Protein AF-A0A9P6QSG3-F1 (afdb_monomer_lite)

Radius of gyration: 15.21 Å; chains: 1; bounding box: 40×32×37 Å

Secondary structure (DSSP, 8-state):
-----S--SS-EETTEEEEETTT---HHHHHHHHHH-HHHHHHHTTS-TTS-HHHHHHHTT-TTHHHHHHHHHSTTHHHHHHT--S-HHHHHHHIIIII---GGGHHHHHHHHHHHHHHH-

Structure (mmCIF, N/CA/C/O backbone):
data_AF-A0A9P6QSG3-F1
#
_entry.id   AF-A0A9P6QSG3-F1
#
loop_
_atom_site.group_PDB
_atom_site.id
_atom_site.type_symbol
_atom_site.label_atom_id
_atom_site.label_alt_id
_atom_site.label_comp_id
_atom_site.label_asym_id
_atom_site.label_entity_id
_atom_site.label_seq_id
_atom_site.pdbx_PDB_ins_code
_atom_site.Cartn_x
_atom_site.Cartn_y
_atom_site.Cartn_z
_atom_site.occupancy
_atom_site.B_iso_or_equiv
_atom_site.auth_seq_id
_atom_site.auth_comp_id
_atom_site.auth_asym_id
_atom_site.auth_atom_id
_atom_site.pdbx_PDB_model_num
ATOM 1 N N . MET A 1 1 ? -25.815 0.099 -7.180 1.00 22.75 1 MET A N 1
ATOM 2 C CA . MET A 1 1 ? -24.921 0.696 -6.170 1.00 22.75 1 MET A CA 1
ATOM 3 C C . MET A 1 1 ? -23.551 0.819 -6.809 1.00 22.75 1 MET A C 1
ATOM 5 O O . MET A 1 1 ? -22.901 -0.192 -7.022 1.00 22.75 1 MET A O 1
ATOM 9 N N . LEU A 1 2 ? -23.214 2.027 -7.260 1.00 23.50 2 LEU A N 1
ATOM 10 C CA . LEU A 1 2 ? -21.941 2.377 -7.891 1.00 23.50 2 LEU A CA 1
ATOM 11 C C . LEU A 1 2 ? -21.101 3.047 -6.805 1.00 23.50 2 LEU A C 1
ATOM 13 O O . LEU A 1 2 ? -21.358 4.201 -6.475 1.00 23.50 2 LEU A O 1
ATOM 17 N N . PHE A 1 3 ? -20.161 2.316 -6.212 1.00 27.02 3 PHE A N 1
ATOM 18 C CA . PHE A 1 3 ? -19.167 2.924 -5.333 1.00 27.02 3 PHE A CA 1
ATOM 19 C C . PHE A 1 3 ? -18.088 3.563 -6.217 1.00 27.02 3 PHE A C 1
ATOM 21 O O . PHE A 1 3 ? -17.235 2.888 -6.780 1.00 27.02 3 PHE A O 1
ATOM 28 N N . GLU A 1 4 ? -18.265 4.868 -6.427 1.00 28.56 4 GLU A N 1
ATOM 29 C CA . GLU A 1 4 ? -17.257 5.886 -6.746 1.00 28.56 4 GLU A CA 1
ATOM 30 C C . GLU A 1 4 ? -16.133 5.505 -7.725 1.00 28.56 4 GLU A C 1
ATOM 32 O O . GLU A 1 4 ? -14.943 5.614 -7.443 1.00 28.56 4 GLU A O 1
ATOM 37 N N . SER A 1 5 ? -16.515 5.186 -8.962 1.00 29.84 5 SER A N 1
ATOM 38 C CA . SER A 1 5 ? -15.679 5.452 -10.135 1.00 29.84 5 SER A CA 1
ATOM 39 C C . SER A 1 5 ? -16.113 6.785 -10.758 1.00 29.84 5 SER A C 1
ATOM 41 O O . SER A 1 5 ? -16.883 6.812 -11.718 1.00 29.84 5 SER A O 1
ATOM 43 N N . GLY A 1 6 ? -15.701 7.920 -10.195 1.00 23.86 6 GLY A N 1
ATOM 44 C CA . GLY A 1 6 ? -16.101 9.208 -10.763 1.00 23.86 6 GLY A CA 1
ATOM 45 C C . GLY A 1 6 ? -15.414 10.408 -10.132 1.00 23.86 6 GLY A C 1
ATOM 46 O O . GLY A 1 6 ? -15.776 10.820 -9.042 1.00 23.86 6 GLY A O 1
ATOM 47 N N . ASN A 1 7 ? -1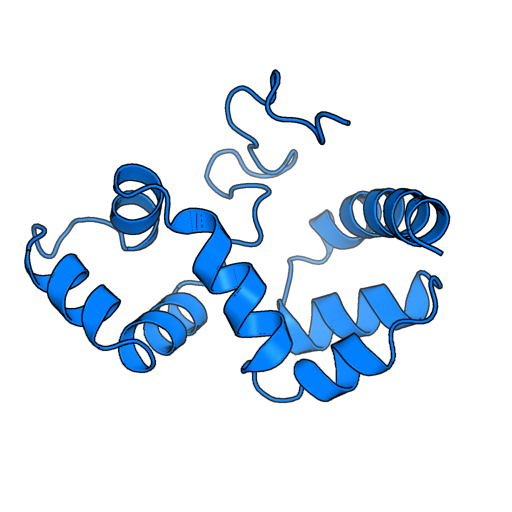4.494 11.019 -10.882 1.00 26.45 7 ASN A N 1
ATOM 48 C CA . ASN A 1 7 ? -13.973 12.380 -10.679 1.00 26.45 7 ASN A CA 1
ATOM 49 C C . ASN A 1 7 ? -12.930 12.649 -9.578 1.00 26.45 7 ASN A C 1
ATOM 51 O O . ASN A 1 7 ? -12.846 13.775 -9.097 1.00 26.45 7 ASN A O 1
ATOM 55 N N . LEU A 1 8 ? -12.012 11.722 -9.303 1.00 30.91 8 LEU A N 1
ATOM 56 C CA . LEU A 1 8 ? -10.707 12.098 -8.737 1.00 30.91 8 LEU A CA 1
ATOM 57 C C . LEU A 1 8 ? -9.679 12.168 -9.871 1.00 30.91 8 LEU A C 1
ATOM 59 O O . LEU A 1 8 ? -8.972 11.204 -10.160 1.00 30.91 8 LEU A O 1
ATOM 63 N N . ARG A 1 9 ? -9.639 13.308 -10.577 1.00 27.33 9 ARG A N 1
ATOM 64 C CA . ARG A 1 9 ? -8.535 13.631 -11.492 1.00 27.33 9 ARG A CA 1
ATOM 65 C C . ARG A 1 9 ? -7.268 13.697 -10.653 1.00 27.33 9 ARG A C 1
ATOM 67 O O . ARG A 1 9 ? -7.081 14.694 -9.975 1.00 27.33 9 ARG A O 1
ATOM 74 N N . TYR A 1 10 ? -6.452 12.645 -10.721 1.00 34.84 10 TYR A N 1
ATOM 75 C CA . TYR A 1 10 ? -5.172 12.539 -10.029 1.00 34.84 10 TYR A CA 1
ATOM 76 C C . TYR A 1 10 ? -5.312 12.815 -8.526 1.00 34.84 10 TYR A C 1
ATOM 78 O O . TYR A 1 10 ? -5.237 13.952 -8.072 1.00 34.84 10 TYR A O 1
ATOM 86 N N . ASN A 1 11 ? -5.522 11.759 -7.740 1.00 38.62 11 ASN A N 1
ATOM 87 C CA . ASN A 1 11 ? -5.482 11.834 -6.282 1.00 38.62 11 ASN A CA 1
ATOM 88 C C . ASN A 1 11 ? -4.024 12.120 -5.867 1.00 38.62 11 ASN A C 1
ATOM 90 O O . ASN A 1 11 ? -3.284 11.215 -5.498 1.00 38.62 11 ASN A O 1
ATOM 94 N N . HIS A 1 12 ? -3.578 13.361 -6.062 1.00 35.22 12 HIS A N 1
ATOM 95 C CA . HIS A 1 12 ? -2.395 13.914 -5.435 1.00 35.22 12 HIS A CA 1
ATOM 96 C C . HIS A 1 12 ? -2.709 13.929 -3.945 1.00 35.22 12 HIS A C 1
ATOM 98 O O . HIS A 1 12 ? -3.759 14.427 -3.534 1.00 35.22 12 HIS A O 1
ATOM 104 N N . ASN A 1 13 ? -1.804 13.394 -3.136 1.00 39.69 13 ASN A N 1
ATOM 105 C CA . ASN A 1 13 ? -1.754 13.708 -1.725 1.00 39.69 13 ASN A CA 1
ATOM 106 C C . ASN A 1 13 ? -1.840 15.236 -1.634 1.00 39.69 13 ASN A C 1
ATOM 108 O O . ASN A 1 13 ? -1.036 15.927 -2.264 1.00 39.69 13 ASN A O 1
ATOM 112 N N . LEU A 1 14 ? -2.844 15.761 -0.924 1.00 36.75 14 LEU A N 1
ATOM 113 C CA . LEU A 1 14 ? -3.139 17.201 -0.826 1.00 36.75 14 LEU A CA 1
ATOM 114 C C . LEU A 1 14 ? -1.907 18.036 -0.411 1.00 36.75 14 LEU A C 1
ATOM 116 O O . LEU A 1 14 ? -1.885 19.247 -0.609 1.00 36.75 14 LEU A O 1
ATOM 120 N N . VAL A 1 15 ? -0.870 17.374 0.113 1.00 39.97 15 VAL A N 1
ATOM 121 C CA . VAL A 1 15 ? 0.393 17.940 0.593 1.00 39.97 15 VAL A CA 1
ATOM 122 C C . VAL A 1 15 ? 1.575 17.746 -0.384 1.00 39.97 15 VAL A C 1
ATOM 124 O O . VAL A 1 15 ? 2.471 18.589 -0.433 1.00 39.97 15 VAL A O 1
ATOM 127 N N . HIS A 1 16 ? 1.596 16.687 -1.207 1.00 40.16 16 HIS A N 1
ATOM 128 C CA . HIS A 1 16 ? 2.736 16.347 -2.073 1.00 40.16 16 HIS A CA 1
ATOM 129 C C . HIS A 1 16 ? 2.290 15.848 -3.453 1.00 40.16 16 HIS A C 1
ATOM 131 O O . HIS A 1 16 ? 1.836 14.717 -3.598 1.00 40.16 16 HIS A O 1
ATOM 137 N N . ALA A 1 17 ? 2.522 16.658 -4.493 1.00 38.53 17 ALA A N 1
ATOM 138 C CA . ALA A 1 17 ? 2.131 16.372 -5.881 1.00 38.53 17 ALA A CA 1
ATOM 139 C C . ALA A 1 17 ? 2.736 15.081 -6.480 1.00 38.53 17 ALA A C 1
ATOM 141 O O . ALA A 1 17 ? 2.261 14.608 -7.506 1.00 38.53 17 ALA A O 1
ATOM 142 N N . ASN A 1 18 ? 3.751 14.499 -5.831 1.00 38.53 18 ASN A N 1
ATOM 143 C CA . ASN A 1 18 ? 4.444 13.284 -6.276 1.00 38.53 18 ASN A CA 1
ATOM 144 C C . ASN A 1 18 ? 4.065 12.049 -5.441 1.00 38.53 18 ASN A C 1
ATOM 146 O O . ASN A 1 18 ? 4.637 10.978 -5.624 1.00 38.53 18 ASN A O 1
ATOM 150 N N . GLN A 1 19 ? 3.159 12.193 -4.475 1.00 36.03 19 GLN A N 1
ATOM 151 C CA . GLN A 1 19 ? 2.667 11.093 -3.658 1.00 36.03 19 GLN A CA 1
ATOM 152 C C . GLN A 1 19 ? 1.167 10.986 -3.896 1.00 36.03 19 GLN A C 1
ATOM 154 O O . GLN A 1 19 ? 0.452 11.970 -3.774 1.00 36.03 19 GLN A O 1
ATOM 159 N N . GLY A 1 20 ? 0.690 9.817 -4.305 1.00 36.78 20 GLY A N 1
ATOM 160 C CA . GLY A 1 20 ? -0.728 9.572 -4.534 1.00 36.78 20 GLY A CA 1
ATOM 161 C C . GLY A 1 20 ? -1.474 9.218 -3.246 1.00 36.78 20 GLY A C 1
ATOM 162 O O . GLY A 1 20 ? -0.908 8.609 -2.344 1.00 36.78 20 GLY A O 1
ATOM 163 N N . THR A 1 21 ? -2.759 9.563 -3.183 1.00 41.94 21 THR A N 1
ATOM 164 C CA . THR A 1 21 ? -3.754 9.206 -2.144 1.00 41.94 21 THR A CA 1
ATOM 165 C C . THR A 1 21 ? -4.490 7.887 -2.444 1.00 41.94 21 THR A C 1
ATOM 167 O O . THR A 1 21 ? -5.632 7.663 -2.054 1.00 41.94 21 THR A O 1
ATOM 170 N N . ARG A 1 22 ? -3.814 6.962 -3.120 1.00 44.59 22 ARG A N 1
ATOM 171 C CA . ARG A 1 22 ? -3.903 5.522 -2.827 1.00 44.59 22 ARG A CA 1
ATOM 172 C C . ARG A 1 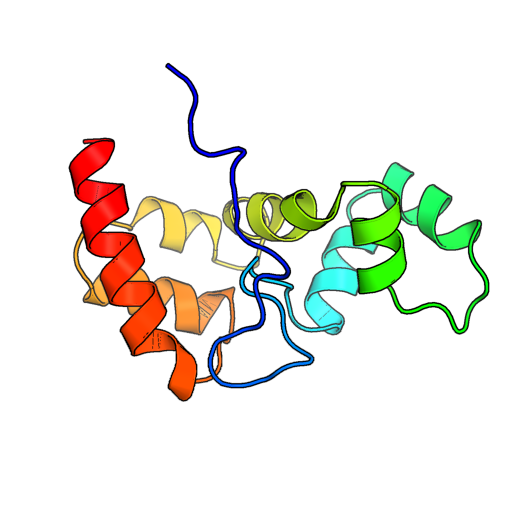22 ? -2.679 5.264 -1.965 1.00 44.59 22 ARG A C 1
ATOM 174 O O . ARG A 1 22 ? -1.658 5.839 -2.304 1.00 44.59 22 ARG A O 1
ATOM 181 N N . SER A 1 23 ? -2.730 4.514 -0.867 1.00 45.59 23 SER A N 1
ATOM 182 C CA . SER A 1 23 ? -1.543 4.273 -0.027 1.00 45.59 23 SER A CA 1
ATOM 183 C C . SER A 1 23 ? -0.448 3.560 -0.831 1.00 45.59 23 SER A C 1
ATOM 185 O O . SER A 1 23 ? -0.312 2.341 -0.786 1.00 45.59 23 SER A O 1
ATOM 187 N N . MET A 1 24 ? 0.305 4.327 -1.621 1.00 52.62 24 MET A N 1
ATOM 188 C CA . MET A 1 24 ? 1.471 3.889 -2.353 1.00 52.62 24 MET A CA 1
ATOM 189 C C . MET A 1 24 ? 2.508 3.764 -1.275 1.00 52.62 24 MET A C 1
ATOM 191 O O . MET A 1 24 ? 3.063 4.746 -0.778 1.00 52.62 24 MET A O 1
ATOM 195 N N . LEU A 1 25 ? 2.625 2.525 -0.831 1.00 63.47 25 LEU A N 1
ATOM 196 C CA . LEU A 1 25 ? 3.590 2.124 0.152 1.00 63.47 25 LEU A CA 1
ATOM 197 C C . LEU A 1 25 ? 4.954 2.719 -0.232 1.00 63.47 25 LEU A C 1
ATOM 199 O O . LEU A 1 25 ? 5.251 2.860 -1.424 1.00 63.47 25 LEU A O 1
ATOM 203 N N . PRO A 1 26 ? 5.799 3.071 0.745 1.00 65.69 26 PRO A N 1
ATOM 204 C CA . PRO A 1 26 ? 7.147 3.519 0.430 1.00 65.69 26 PRO A CA 1
ATOM 205 C C . PRO A 1 26 ? 7.860 2.460 -0.429 1.00 65.69 26 PRO A C 1
ATOM 207 O O . PRO A 1 26 ? 7.560 1.269 -0.324 1.00 65.69 26 PRO A O 1
ATOM 210 N N . GLN A 1 27 ? 8.818 2.879 -1.261 1.00 71.31 27 GLN A N 1
ATOM 211 C CA . GLN A 1 27 ? 9.551 2.007 -2.195 1.00 71.31 27 GLN A CA 1
ATOM 212 C C . GLN A 1 27 ? 9.951 0.631 -1.599 1.00 71.31 27 GLN A C 1
ATOM 214 O O . GLN A 1 27 ? 9.646 -0.380 -2.231 1.00 71.31 27 GLN A O 1
ATOM 219 N N . PRO A 1 28 ? 10.501 0.527 -0.367 1.00 73.88 28 PRO A N 1
ATOM 220 C CA . PRO A 1 28 ? 10.845 -0.772 0.228 1.00 73.88 28 PRO A CA 1
ATOM 221 C C . PRO A 1 28 ? 9.649 -1.715 0.437 1.00 73.88 28 PRO A C 1
ATOM 223 O O . PRO A 1 28 ? 9.778 -2.938 0.403 1.00 73.88 28 PRO A O 1
ATOM 226 N N . SER A 1 29 ? 8.467 -1.163 0.684 1.00 74.81 29 SER A N 1
ATOM 227 C CA . SER A 1 29 ? 7.235 -1.928 0.858 1.00 74.81 29 SER A CA 1
ATOM 228 C C . SER A 1 29 ? 6.636 -2.353 -0.488 1.00 74.81 29 SER A C 1
ATOM 230 O O . SER A 1 29 ? 6.098 -3.456 -0.583 1.00 74.81 29 SER A O 1
ATOM 232 N N . LEU A 1 30 ? 6.797 -1.546 -1.545 1.00 77.56 30 LEU A N 1
ATOM 233 C CA . LEU A 1 30 ? 6.472 -1.958 -2.919 1.00 77.56 30 LEU A CA 1
ATOM 234 C C . LEU A 1 30 ? 7.372 -3.105 -3.390 1.00 77.56 30 LEU A C 1
ATOM 236 O O . LEU A 1 30 ? 6.883 -4.074 -3.964 1.00 77.56 30 LEU A O 1
ATOM 240 N N . GLU A 1 31 ? 8.668 -3.042 -3.093 1.00 82.00 31 GLU A N 1
ATOM 241 C CA . GLU A 1 31 ? 9.623 -4.111 -3.411 1.00 82.00 31 GLU A CA 1
ATOM 242 C C . GLU A 1 31 ? 9.269 -5.423 -2.701 1.00 82.00 31 GLU A C 1
ATOM 244 O O . GLU A 1 31 ? 9.319 -6.493 -3.314 1.00 82.00 31 GLU A O 1
ATOM 249 N N . LYS A 1 32 ? 8.841 -5.355 -1.432 1.00 84.19 32 LYS A N 1
ATOM 250 C CA . LYS A 1 32 ? 8.314 -6.518 -0.699 1.00 84.19 32 LYS A CA 1
ATOM 251 C C . LYS A 1 32 ? 7.056 -7.087 -1.347 1.00 84.19 32 LYS A C 1
ATOM 253 O O . LYS A 1 32 ? 6.976 -8.300 -1.515 1.00 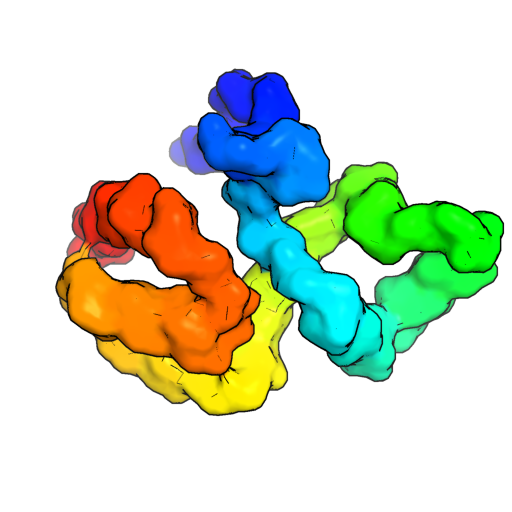84.19 32 LYS A O 1
ATOM 258 N N . PHE A 1 33 ? 6.105 -6.232 -1.725 1.00 86.12 33 PHE A N 1
ATOM 259 C CA . PHE A 1 33 ? 4.902 -6.656 -2.442 1.00 86.12 33 PHE A CA 1
ATOM 260 C C . PHE A 1 33 ? 5.264 -7.376 -3.749 1.00 86.12 33 PHE A C 1
ATOM 262 O O . PHE A 1 33 ? 4.824 -8.501 -3.962 1.00 86.12 33 PHE A O 1
ATOM 269 N N . ILE A 1 34 ? 6.117 -6.790 -4.591 1.00 88.94 34 ILE A N 1
ATOM 270 C CA . ILE A 1 34 ? 6.527 -7.395 -5.868 1.00 88.94 34 ILE A CA 1
ATOM 271 C C . ILE A 1 34 ? 7.249 -8.725 -5.642 1.00 88.94 34 ILE A C 1
ATOM 273 O O . ILE A 1 34 ? 6.951 -9.708 -6.310 1.00 88.94 34 ILE A O 1
ATOM 277 N N . SER A 1 35 ? 8.152 -8.786 -4.662 1.00 91.50 35 SER A N 1
ATOM 278 C CA . SER A 1 35 ? 8.882 -10.017 -4.332 1.00 91.50 35 SER A CA 1
ATOM 279 C C . SER A 1 35 ? 7.964 -11.137 -3.830 1.00 91.50 35 SER A C 1
ATOM 281 O O . SER A 1 35 ? 8.285 -12.311 -3.987 1.00 91.50 35 SER A O 1
ATOM 283 N N . ALA A 1 36 ? 6.828 -10.787 -3.222 1.00 90.12 36 ALA A N 1
ATOM 284 C CA . ALA A 1 36 ? 5.838 -11.739 -2.731 1.00 90.12 36 ALA A CA 1
ATOM 285 C C . ALA A 1 36 ? 4.824 -12.192 -3.799 1.00 90.12 36 ALA A C 1
ATOM 287 O O . ALA A 1 36 ? 4.081 -13.139 -3.546 1.00 90.12 36 ALA A O 1
ATOM 288 N N . ASN A 1 37 ? 4.780 -11.547 -4.972 1.00 91.25 37 ASN A N 1
ATOM 289 C CA . ASN A 1 37 ? 3.797 -11.813 -6.027 1.00 91.25 37 ASN A CA 1
ATOM 290 C C . ASN A 1 37 ? 4.520 -12.097 -7.366 1.00 91.25 37 ASN A C 1
ATOM 292 O O . ASN A 1 37 ? 4.882 -11.162 -8.086 1.00 91.25 37 ASN A O 1
ATOM 296 N N . PRO A 1 38 ? 4.775 -13.381 -7.707 1.00 95.56 38 PRO A N 1
ATOM 297 C CA . PRO A 1 38 ? 5.613 -13.761 -8.855 1.00 95.56 38 PRO A CA 1
ATOM 298 C C . PRO A 1 38 ? 5.117 -13.272 -10.225 1.00 95.56 38 PRO A C 1
ATOM 300 O O . PRO A 1 38 ? 5.911 -13.009 -11.132 1.00 95.56 38 PRO A O 1
ATOM 303 N N . ASP A 1 39 ? 3.804 -13.147 -10.392 1.00 94.69 39 ASP A N 1
ATOM 304 C CA . ASP A 1 39 ? 3.156 -12.581 -11.576 1.00 94.69 39 ASP A CA 1
ATOM 305 C C . ASP A 1 39 ? 3.494 -11.093 -11.744 1.00 94.69 39 ASP A C 1
ATOM 307 O O . ASP A 1 39 ? 3.877 -10.660 -12.833 1.00 94.69 39 ASP A O 1
ATOM 311 N N . ILE A 1 40 ? 3.461 -10.332 -10.649 1.00 91.94 40 ILE A N 1
ATOM 312 C CA . ILE A 1 40 ? 3.864 -8.924 -10.635 1.00 91.94 40 ILE A CA 1
ATOM 313 C C . ILE A 1 40 ? 5.368 -8.789 -10.874 1.00 91.94 40 ILE A C 1
ATOM 315 O O . ILE A 1 40 ? 5.790 -7.916 -11.626 1.00 91.94 40 ILE A O 1
ATOM 319 N N . GLN A 1 41 ? 6.190 -9.665 -10.294 1.00 94.81 41 GLN A N 1
ATOM 320 C CA . GLN A 1 41 ? 7.630 -9.681 -10.562 1.00 94.81 41 GLN A CA 1
ATOM 321 C C . GLN A 1 41 ? 7.930 -9.908 -12.051 1.00 94.81 41 GLN A C 1
ATOM 323 O O . GLN A 1 41 ? 8.776 -9.223 -12.628 1.00 94.81 41 GLN A O 1
ATOM 328 N N . THR A 1 42 ? 7.207 -10.839 -12.678 1.00 96.94 42 THR A N 1
ATOM 329 C CA . THR A 1 42 ? 7.323 -11.127 -14.114 1.00 96.94 42 THR A CA 1
ATOM 330 C C . THR A 1 42 ? 6.914 -9.916 -14.950 1.00 96.94 42 THR A C 1
ATOM 332 O O . THR A 1 42 ? 7.624 -9.564 -15.888 1.00 96.94 42 THR A O 1
ATOM 335 N N . LEU A 1 43 ? 5.818 -9.245 -14.585 1.00 94.50 43 LEU A N 1
ATOM 336 C CA . LEU A 1 43 ? 5.379 -8.003 -15.221 1.00 94.50 43 LEU A CA 1
ATOM 337 C C . LEU A 1 43 ? 6.429 -6.891 -15.093 1.00 94.50 43 LEU A C 1
ATOM 339 O O . LEU A 1 43 ? 6.772 -6.255 -16.081 1.00 94.50 43 LEU A O 1
ATOM 343 N N . VAL A 1 44 ? 6.972 -6.654 -13.897 1.00 91.75 44 VAL A N 1
ATOM 344 C CA . VAL A 1 44 ? 7.984 -5.607 -13.671 1.00 91.75 44 VAL A CA 1
ATOM 345 C C . VAL A 1 44 ? 9.217 -5.835 -14.547 1.00 91.75 44 VAL A C 1
ATOM 347 O O . VAL A 1 44 ? 9.755 -4.883 -15.107 1.00 91.75 44 VAL A O 1
ATOM 350 N N . ALA A 1 45 ? 9.620 -7.092 -14.743 1.00 95.94 45 ALA A N 1
ATOM 351 C CA . ALA A 1 45 ? 10.751 -7.445 -15.595 1.00 95.94 45 ALA A CA 1
ATOM 352 C C . ALA A 1 45 ? 10.548 -7.123 -17.092 1.00 95.94 45 ALA A C 1
ATOM 354 O O . ALA A 1 45 ? 11.524 -7.143 -17.842 1.00 95.94 45 ALA A O 1
ATOM 355 N N . THR A 1 46 ? 9.324 -6.818 -17.551 1.00 96.94 46 THR A N 1
ATOM 356 C CA . THR A 1 46 ? 9.070 -6.415 -18.948 1.00 96.94 46 THR A CA 1
ATOM 357 C C . THR A 1 46 ? 9.272 -4.921 -19.203 1.00 96.94 46 THR A C 1
ATOM 359 O O . THR A 1 46 ? 9.211 -4.495 -20.356 1.00 96.94 46 THR A O 1
ATOM 362 N N . TYR A 1 47 ? 9.476 -4.115 -18.159 1.00 94.06 47 TYR A N 1
ATOM 363 C CA . TYR A 1 47 ? 9.675 -2.669 -18.263 1.00 94.06 47 TYR A CA 1
ATOM 364 C C . TYR A 1 47 ? 11.168 -2.297 -18.223 1.00 94.06 47 TYR A C 1
ATOM 366 O O . TYR A 1 47 ? 11.972 -3.033 -17.645 1.00 94.06 47 TYR A O 1
ATOM 374 N N . PRO A 1 48 ? 11.568 -1.151 -18.811 1.00 96.19 48 PRO A N 1
ATOM 375 C CA . PRO A 1 48 ? 12.909 -0.598 -18.632 1.00 96.19 48 PRO A CA 1
ATOM 376 C C . PRO A 1 48 ? 13.269 -0.448 -17.148 1.00 96.19 48 PRO A C 1
ATOM 378 O O . PRO A 1 48 ? 12.429 -0.038 -16.348 1.00 96.19 48 PRO A O 1
ATOM 381 N N . THR A 1 49 ? 14.515 -0.749 -16.778 1.00 87.62 49 THR A N 1
ATOM 382 C CA . THR A 1 49 ? 14.974 -0.788 -15.374 1.00 87.62 49 THR A CA 1
ATOM 383 C C . THR A 1 49 ? 14.927 0.561 -14.652 1.00 87.62 49 THR A C 1
ATOM 385 O O . THR A 1 49 ? 15.004 0.602 -13.430 1.00 87.62 49 THR A O 1
ATOM 388 N N . ASP A 1 50 ? 14.850 1.659 -15.398 1.00 85.25 50 ASP A N 1
ATOM 389 C CA . ASP A 1 50 ? 14.696 3.029 -14.908 1.00 85.25 50 ASP A CA 1
ATOM 390 C C . ASP A 1 50 ? 13.227 3.443 -14.707 1.00 85.25 50 ASP A C 1
ATOM 392 O O . ASP A 1 50 ? 12.960 4.516 -14.165 1.00 85.25 50 ASP A O 1
ATOM 396 N N . THR A 1 51 ? 12.269 2.595 -15.094 1.00 81.25 51 THR A N 1
ATOM 397 C CA . THR A 1 51 ? 10.842 2.831 -14.846 1.00 81.25 51 THR A CA 1
ATOM 398 C C . THR A 1 51 ? 10.548 2.695 -13.355 1.00 81.25 51 THR A C 1
ATOM 400 O O . THR A 1 51 ? 10.892 1.688 -12.733 1.00 81.25 51 THR A O 1
ATOM 403 N N . LEU A 1 52 ? 9.865 3.680 -12.768 1.00 79.94 52 LEU A N 1
ATOM 404 C CA . LEU A 1 52 ? 9.454 3.593 -11.370 1.00 79.94 52 LEU A CA 1
ATOM 405 C C . LEU A 1 52 ? 8.414 2.478 -11.189 1.00 79.94 52 LEU A C 1
ATOM 407 O O . LEU A 1 52 ? 7.467 2.363 -11.966 1.00 79.94 52 LEU A O 1
ATOM 411 N N . LEU A 1 53 ? 8.537 1.694 -10.113 1.00 80.88 53 LEU A N 1
ATOM 412 C CA . LEU A 1 53 ? 7.603 0.597 -9.810 1.00 80.88 53 LEU A CA 1
ATOM 413 C C . LEU A 1 53 ? 6.151 1.083 -9.720 1.0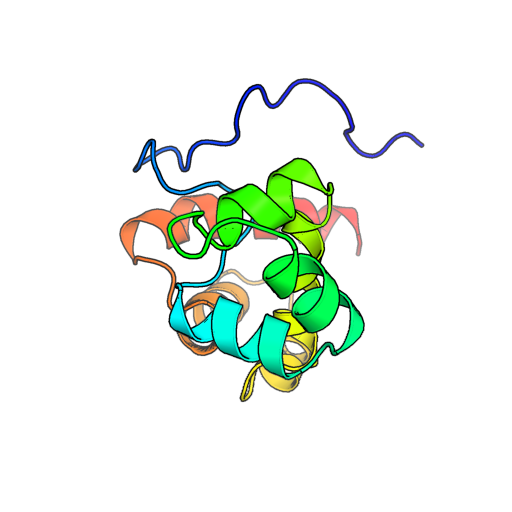0 80.88 53 LEU A C 1
ATOM 415 O O . LEU A 1 53 ? 5.233 0.403 -10.170 1.00 80.88 53 LEU A O 1
ATOM 419 N N . VAL A 1 54 ? 5.951 2.284 -9.177 1.00 74.44 54 VAL A N 1
ATOM 420 C CA . VAL A 1 54 ? 4.636 2.928 -9.104 1.00 74.44 54 VAL A CA 1
ATOM 421 C C . VAL A 1 54 ? 4.023 3.164 -10.488 1.00 74.44 54 VAL A C 1
ATOM 423 O O . VAL A 1 54 ? 2.839 2.891 -10.678 1.00 74.44 54 VAL A O 1
ATOM 426 N N . ASP A 1 55 ? 4.819 3.580 -11.473 1.00 76.31 55 ASP A N 1
ATOM 427 C CA . ASP A 1 55 ? 4.330 3.860 -12.825 1.00 76.31 55 ASP A CA 1
ATOM 428 C C . ASP A 1 55 ? 3.918 2.571 -13.539 1.00 76.31 55 ASP A C 1
ATOM 430 O O . ASP A 1 55 ? 2.903 2.541 -14.241 1.00 76.31 55 ASP A O 1
ATOM 434 N N . ILE A 1 56 ? 4.656 1.479 -13.307 1.00 83.69 56 ILE A N 1
ATOM 435 C CA . ILE A 1 56 ? 4.316 0.142 -13.811 1.00 83.69 56 ILE A CA 1
ATOM 436 C C . ILE A 1 56 ? 2.950 -0.289 -13.266 1.00 83.69 56 ILE A C 1
ATOM 438 O O . ILE A 1 56 ? 2.080 -0.718 -14.028 1.00 83.69 56 ILE A O 1
ATOM 442 N N . LEU A 1 57 ? 2.736 -0.147 -11.955 1.00 82.56 57 LEU A N 1
ATOM 443 C CA . LEU A 1 57 ? 1.487 -0.545 -11.303 1.00 82.56 57 LEU A CA 1
ATOM 444 C C . LEU A 1 57 ? 0.298 0.298 -11.777 1.00 82.56 57 LEU A C 1
ATOM 446 O O . LEU A 1 57 ? -0.758 -0.262 -12.062 1.00 82.56 57 LEU A O 1
ATOM 450 N N . ILE A 1 58 ? 0.468 1.615 -11.924 1.00 77.56 58 ILE A N 1
ATOM 451 C CA . ILE A 1 58 ? -0.582 2.508 -12.437 1.00 77.56 58 ILE A CA 1
ATOM 452 C C . ILE A 1 58 ? -0.933 2.158 -13.886 1.00 77.56 58 ILE A C 1
ATOM 454 O O . ILE A 1 58 ? -2.111 2.019 -14.218 1.00 77.56 58 ILE A O 1
ATOM 458 N N . THR A 1 59 ? 0.079 1.971 -14.739 1.00 82.00 59 THR A N 1
ATOM 459 C CA . THR A 1 59 ? -0.106 1.652 -16.165 1.00 82.00 59 THR A CA 1
ATOM 460 C C . THR A 1 59 ? -0.910 0.368 -16.362 1.00 82.00 59 THR A C 1
ATOM 462 O O . THR A 1 59 ? -1.705 0.274 -17.291 1.00 82.00 59 THR A O 1
ATOM 465 N N . ASN A 1 60 ? -0.736 -0.606 -15.467 1.00 83.19 60 ASN A N 1
ATOM 466 C CA . ASN A 1 60 ? -1.432 -1.891 -15.522 1.00 83.19 60 ASN A CA 1
ATOM 467 C C . ASN A 1 60 ? -2.712 -1.937 -14.671 1.00 83.19 60 ASN A C 1
ATOM 469 O O . ASN A 1 60 ? -3.316 -2.999 -14.549 1.00 83.19 60 ASN A O 1
ATOM 473 N N . HIS A 1 61 ? -3.143 -0.812 -14.090 1.00 80.06 61 HIS A N 1
ATOM 474 C CA . HIS A 1 61 ? -4.310 -0.731 -13.201 1.00 80.06 61 HIS A CA 1
ATOM 475 C C . HIS A 1 61 ? -4.217 -1.632 -11.953 1.00 80.06 61 HIS A C 1
ATOM 477 O O . HIS A 1 61 ? -5.224 -2.126 -11.444 1.00 80.06 61 HIS A O 1
ATOM 483 N N . LEU A 1 62 ? -3.001 -1.841 -11.449 1.00 80.19 62 LEU A N 1
ATOM 484 C CA . LEU A 1 62 ? -2.686 -2.674 -10.283 1.00 80.19 62 LEU A CA 1
ATOM 485 C C . LEU A 1 62 ? -2.330 -1.844 -9.047 1.00 80.19 62 LEU A C 1
ATOM 487 O O . LEU A 1 62 ? -1.987 -2.391 -8.006 1.00 80.19 62 LEU A O 1
ATOM 491 N N . ASP A 1 63 ? -2.415 -0.523 -9.126 1.00 72.50 63 ASP A N 1
ATOM 492 C CA . ASP A 1 63 ? -1.949 0.418 -8.108 1.00 72.50 63 ASP A CA 1
ATOM 493 C C . ASP A 1 63 ? -2.785 0.427 -6.811 1.00 72.50 63 ASP A C 1
ATOM 495 O O . ASP A 1 63 ? -2.363 0.995 -5.805 1.00 72.50 63 ASP A O 1
ATOM 499 N N . PHE A 1 64 ? -3.923 -0.275 -6.783 1.00 69.25 64 PHE A N 1
ATOM 500 C CA . PHE A 1 64 ? -4.642 -0.607 -5.544 1.00 69.25 64 PHE A CA 1
ATOM 501 C C . PHE A 1 64 ? -4.132 -1.875 -4.841 1.00 69.25 64 PHE A C 1
ATOM 503 O O . PHE A 1 64 ? -4.290 -1.996 -3.623 1.00 69.25 64 PHE A O 1
ATOM 510 N N . LEU A 1 65 ? -3.541 -2.824 -5.577 1.00 77.56 65 LEU A N 1
ATOM 511 C CA . LEU A 1 65 ? -3.165 -4.132 -5.032 1.00 77.56 65 LEU A CA 1
ATOM 512 C C . LEU A 1 65 ? -2.135 -4.053 -3.903 1.00 77.56 65 LEU A C 1
ATOM 514 O O . LEU A 1 65 ? -2.354 -4.732 -2.900 1.00 77.56 65 LEU A O 1
ATOM 518 N N . PRO A 1 66 ? -1.066 -3.232 -3.984 1.00 78.19 66 PRO A N 1
ATOM 519 C CA . PRO A 1 66 ? -0.089 -3.167 -2.907 1.00 78.19 66 PRO A CA 1
ATOM 520 C C . PRO A 1 66 ? -0.726 -2.749 -1.583 1.00 78.19 66 PRO A C 1
ATOM 522 O O . PRO A 1 66 ? -0.470 -3.380 -0.563 1.00 78.19 66 PRO A O 1
ATOM 525 N N . GLY A 1 67 ? -1.597 -1.734 -1.600 1.00 74.56 67 GLY A N 1
ATOM 526 C CA . GLY A 1 67 ? -2.281 -1.256 -0.398 1.00 74.56 67 GLY A CA 1
ATOM 527 C C . GLY A 1 67 ? -3.166 -2.333 0.230 1.00 74.56 67 GLY A C 1
ATOM 528 O O . GLY A 1 67 ? -3.059 -2.594 1.425 1.00 74.56 67 GLY A O 1
ATOM 529 N N . ALA A 1 68 ? -3.985 -3.013 -0.578 1.00 76.44 68 ALA A N 1
ATOM 530 C CA . ALA A 1 68 ? -4.840 -4.099 -0.099 1.00 76.44 68 ALA A CA 1
ATOM 531 C C . ALA A 1 68 ? -4.026 -5.292 0.434 1.00 76.44 68 ALA A C 1
ATOM 533 O O . ALA A 1 68 ? -4.325 -5.825 1.503 1.00 76.44 68 ALA A O 1
ATOM 534 N N . TRP A 1 69 ? -2.972 -5.686 -0.286 1.00 83.19 69 TRP A N 1
ATOM 535 C CA . TRP A 1 69 ? -2.077 -6.769 0.113 1.00 83.19 69 TRP A CA 1
ATOM 536 C C . TRP A 1 69 ? -1.367 -6.459 1.432 1.00 83.19 69 TRP A C 1
ATOM 538 O O . TRP A 1 69 ? -1.254 -7.329 2.295 1.00 83.19 69 TRP A O 1
ATOM 548 N N . TRP A 1 70 ? -0.931 -5.214 1.622 1.00 82.25 70 TRP A N 1
ATOM 549 C CA . TRP A 1 70 ? -0.216 -4.792 2.823 1.00 82.25 70 TRP A CA 1
ATOM 550 C C . TRP A 1 70 ? -1.072 -4.877 4.083 1.00 82.25 70 TRP A C 1
ATOM 552 O O . TRP A 1 70 ? -0.579 -5.291 5.130 1.00 82.25 70 TRP A O 1
ATOM 562 N N . THR A 1 71 ? -2.366 -4.578 3.980 1.00 77.12 71 THR A N 1
ATOM 563 C CA . THR A 1 71 ? -3.307 -4.718 5.100 1.00 77.12 71 THR A CA 1
ATOM 564 C C . THR A 1 71 ? -3.386 -6.159 5.616 1.00 77.12 71 THR A C 1
ATOM 566 O O . THR A 1 71 ? -3.568 -6.360 6.812 1.00 77.12 71 THR A O 1
ATOM 569 N N . VAL A 1 72 ? -3.210 -7.161 4.745 1.00 80.75 72 VAL A N 1
ATOM 570 C CA . VAL A 1 72 ? -3.364 -8.591 5.089 1.00 80.75 72 VAL A CA 1
ATOM 571 C C . VAL A 1 72 ? -2.055 -9.385 5.139 1.00 80.75 72 VAL A C 1
ATOM 573 O O . VAL A 1 72 ? -2.050 -10.513 5.624 1.00 80.75 72 VAL A O 1
ATOM 576 N N . SER A 1 73 ? -0.945 -8.809 4.681 1.00 82.81 73 SER A N 1
ATOM 577 C CA . SER A 1 73 ? 0.359 -9.492 4.614 1.00 82.81 73 SER A CA 1
ATOM 578 C C . SER A 1 73 ? 1.520 -8.658 5.158 1.00 82.81 73 SER A C 1
ATOM 580 O O . SER A 1 73 ? 2.631 -9.167 5.307 1.00 82.81 73 SER A O 1
ATOM 582 N N . GLY A 1 74 ? 1.292 -7.373 5.444 1.00 79.81 74 GLY A N 1
ATOM 583 C CA . GLY A 1 74 ? 2.293 -6.490 6.027 1.00 79.81 74 GLY A CA 1
ATOM 584 C C . GLY A 1 74 ? 2.693 -6.956 7.434 1.00 79.81 74 GLY A C 1
ATOM 585 O O . GLY A 1 74 ? 1.858 -7.494 8.165 1.00 79.81 74 GLY A O 1
ATOM 586 N N . PRO A 1 75 ? 3.950 -6.759 7.862 1.00 79.69 75 PRO A N 1
ATOM 587 C CA . PRO A 1 75 ? 4.378 -7.139 9.207 1.00 79.69 75 PRO A CA 1
ATOM 588 C C . PRO A 1 75 ? 3.508 -6.471 10.281 1.00 79.69 75 PRO A C 1
ATOM 590 O O . PRO A 1 75 ? 3.424 -5.249 10.320 1.00 79.69 75 PRO A O 1
ATOM 593 N N . ASN A 1 76 ? 2.871 -7.267 11.146 1.00 80.81 76 ASN A N 1
ATOM 594 C CA . ASN A 1 76 ? 1.928 -6.833 12.195 1.00 80.81 76 ASN A CA 1
ATOM 595 C C . ASN A 1 76 ? 0.643 -6.139 11.693 1.00 80.81 76 ASN A C 1
ATOM 597 O O . ASN A 1 76 ? -0.210 -5.769 12.497 1.00 80.81 76 ASN A O 1
ATOM 601 N N . CYS A 1 77 ? 0.463 -5.979 10.382 1.00 82.62 77 CYS A N 1
ATOM 602 C CA . CYS A 1 77 ? -0.657 -5.233 9.814 1.00 82.62 77 CYS A CA 1
ATOM 603 C C . CYS A 1 77 ? -2.005 -5.935 9.823 1.00 82.62 77 CYS A C 1
ATOM 605 O O . CYS A 1 77 ? -2.990 -5.244 10.088 1.00 82.62 77 CYS A O 1
ATOM 607 N N . PRO A 1 78 ? -2.081 -7.263 9.636 1.00 83.81 78 PRO A N 1
ATOM 608 C CA . PRO A 1 78 ? -3.334 -7.995 9.785 1.00 83.81 78 PRO A CA 1
ATOM 609 C C . PRO A 1 78 ? -3.931 -7.829 11.178 1.00 83.81 78 PRO A C 1
ATOM 611 O O . PRO A 1 78 ? -5.110 -7.516 11.310 1.00 83.81 78 PRO A O 1
ATOM 614 N N . ASP A 1 79 ? -3.098 -7.955 12.212 1.00 86.31 79 ASP A N 1
ATOM 615 C CA . ASP A 1 79 ? -3.534 -7.843 13.603 1.00 86.31 79 ASP A CA 1
ATOM 616 C C . ASP A 1 79 ? -4.009 -6.420 13.922 1.00 86.31 79 ASP A C 1
ATOM 618 O O . ASP A 1 79 ? -5.029 -6.230 14.584 1.00 86.31 79 ASP A O 1
ATOM 622 N N . ARG A 1 80 ? -3.305 -5.400 13.411 1.00 85.50 80 ARG A N 1
ATOM 623 C CA . ARG A 1 80 ? -3.715 -3.996 13.560 1.00 85.50 80 ARG A CA 1
ATOM 624 C C . ARG A 1 80 ? -4.993 -3.675 12.793 1.00 85.50 80 ARG A C 1
ATOM 626 O O . ARG A 1 80 ? -5.842 -2.972 13.326 1.00 85.50 80 ARG A O 1
ATOM 633 N N . ALA A 1 81 ? -5.145 -4.199 11.580 1.00 82.75 81 ALA A N 1
ATOM 634 C CA . ALA A 1 81 ? -6.347 -4.015 10.776 1.00 82.75 81 ALA A CA 1
ATOM 635 C C . ALA A 1 81 ? -7.565 -4.684 11.432 1.00 82.75 81 ALA A C 1
ATOM 637 O O . ALA A 1 81 ? -8.642 -4.099 11.469 1.00 82.75 81 ALA A O 1
ATOM 638 N N . ALA A 1 82 ? -7.384 -5.874 12.012 1.00 84.56 82 ALA A N 1
ATOM 639 C CA . ALA A 1 82 ? -8.425 -6.577 12.759 1.00 84.56 82 ALA A CA 1
ATOM 640 C C . ALA A 1 82 ? -8.832 -5.858 14.059 1.00 84.56 82 ALA A C 1
ATOM 642 O O . ALA A 1 82 ? -9.932 -6.078 14.560 1.00 84.56 82 ALA A O 1
ATOM 643 N N . ALA A 1 83 ? -7.960 -5.004 14.601 1.00 86.00 83 ALA A N 1
ATOM 644 C CA . ALA A 1 83 ? -8.218 -4.202 15.794 1.00 86.00 83 ALA A CA 1
ATOM 645 C C . ALA A 1 83 ? -8.873 -2.837 15.499 1.00 86.00 83 ALA A C 1
ATOM 647 O O . ALA A 1 83 ? -9.088 -2.063 16.433 1.00 86.00 83 ALA A O 1
ATOM 648 N N . LEU A 1 84 ? -9.170 -2.516 14.233 1.00 85.75 84 LEU A N 1
ATOM 649 C CA . LEU A 1 84 ? -9.879 -1.287 13.876 1.00 85.75 84 LEU A CA 1
ATOM 650 C C . LEU A 1 84 ? -11.309 -1.328 14.425 1.00 85.75 84 LEU A C 1
ATOM 652 O O . LEU A 1 84 ? -12.081 -2.230 14.118 1.00 85.75 84 LEU A O 1
ATOM 656 N N 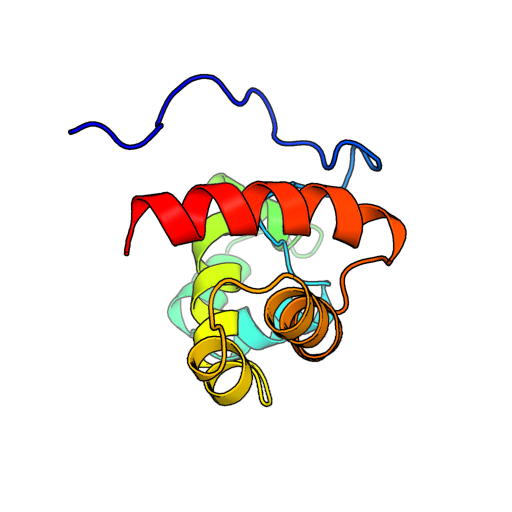. ASP A 1 85 ? -11.658 -0.320 15.216 1.00 86.00 85 ASP A N 1
ATOM 657 C CA . ASP A 1 85 ? -12.925 -0.233 15.957 1.00 86.00 85 ASP A CA 1
ATOM 658 C C . ASP A 1 85 ? -13.753 1.010 15.588 1.00 86.00 85 ASP A C 1
ATOM 660 O O . ASP A 1 85 ? -14.720 1.361 16.264 1.00 86.00 85 ASP A O 1
ATOM 664 N N . GLY A 1 86 ? -13.358 1.705 14.520 1.00 78.75 86 GLY A N 1
ATOM 665 C CA . GLY A 1 86 ? -13.978 2.954 14.081 1.00 78.75 86 GLY A CA 1
ATOM 666 C C . GLY A 1 86 ? -13.507 4.183 14.849 1.00 78.75 86 GLY A C 1
ATOM 667 O O . GLY A 1 86 ? -13.912 5.297 14.516 1.00 78.75 86 GLY A O 1
ATOM 668 N N . THR A 1 87 ? -12.627 4.022 15.842 1.00 83.00 87 THR A N 1
ATOM 669 C CA . THR A 1 87 ? -12.003 5.154 16.524 1.00 83.00 87 THR A CA 1
ATOM 670 C C . THR A 1 87 ? -10.786 5.660 15.757 1.00 83.00 87 THR A C 1
ATOM 672 O O . THR A 1 87 ? -10.037 4.910 15.130 1.00 83.00 87 THR A O 1
ATOM 675 N N . THR A 1 88 ? -10.538 6.965 15.852 1.00 80.44 88 THR A N 1
ATOM 676 C CA . THR A 1 88 ? -9.332 7.586 15.294 1.00 80.44 88 THR A CA 1
ATOM 677 C C . THR A 1 88 ? -8.055 6.976 15.876 1.00 80.44 88 THR A C 1
ATOM 679 O O . THR A 1 88 ? -7.063 6.856 15.171 1.00 80.44 88 THR A O 1
ATOM 682 N N . THR A 1 89 ? -8.064 6.551 17.140 1.00 85.81 89 THR A N 1
ATOM 683 C CA . THR A 1 89 ? -6.873 6.022 17.818 1.00 85.81 89 THR A CA 1
ATOM 684 C C . THR A 1 89 ? -6.379 4.714 17.205 1.00 85.81 89 THR A C 1
ATOM 686 O O . THR A 1 89 ? -5.187 4.592 16.923 1.00 85.81 89 THR A O 1
ATOM 689 N N . THR A 1 90 ? -7.266 3.741 16.970 1.00 83.81 90 THR A N 1
ATOM 690 C CA . THR A 1 90 ? -6.877 2.451 16.369 1.00 83.81 90 THR A CA 1
ATOM 691 C C . THR A 1 90 ? -6.430 2.627 14.921 1.00 83.81 90 THR A C 1
ATOM 693 O O . THR A 1 90 ? -5.441 2.023 14.504 1.00 83.81 90 THR A O 1
ATOM 696 N N . PHE A 1 91 ? -7.080 3.533 14.188 1.00 82.75 91 PHE A N 1
ATOM 697 C CA . PHE A 1 91 ? -6.674 3.911 12.839 1.00 82.75 91 PHE A CA 1
ATOM 698 C C . PHE A 1 91 ? -5.290 4.569 12.790 1.00 82.75 91 PHE A C 1
ATOM 700 O O . PHE A 1 91 ? -4.452 4.175 11.984 1.00 82.75 91 PHE A O 1
ATOM 707 N N . LEU A 1 92 ? -5.013 5.534 13.672 1.00 79.94 92 LEU A N 1
ATOM 708 C CA . LEU A 1 92 ? -3.701 6.180 13.745 1.00 79.94 92 LEU A CA 1
ATOM 709 C C . LEU A 1 92 ? -2.599 5.175 14.085 1.00 79.94 92 LEU A C 1
ATOM 711 O O . LEU A 1 92 ? -1.526 5.225 13.488 1.00 79.94 92 LEU A O 1
ATOM 715 N N . GLN A 1 93 ? -2.863 4.241 15.002 1.00 80.94 93 GLN A N 1
ATOM 716 C CA . GLN A 1 93 ? -1.906 3.186 15.325 1.00 80.94 93 GLN A CA 1
ATOM 717 C C . GLN A 1 93 ? -1.628 2.287 14.114 1.00 80.94 93 GLN A C 1
ATOM 719 O O . GLN A 1 93 ? -0.477 1.933 13.877 1.00 80.94 93 GLN A O 1
ATOM 724 N N . TRP A 1 94 ? -2.656 1.946 13.332 1.00 80.56 94 TRP A N 1
ATOM 725 C CA . TRP A 1 94 ? -2.483 1.208 12.083 1.00 80.56 94 TRP A CA 1
ATOM 726 C C . TRP A 1 94 ? -1.666 2.012 11.060 1.00 80.56 94 TRP A C 1
ATOM 728 O O . T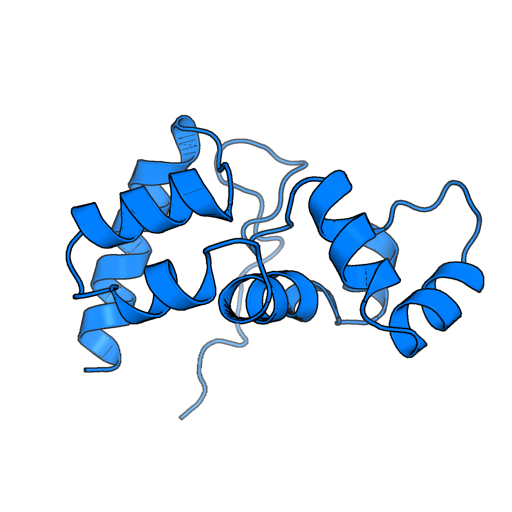RP A 1 94 ? -0.683 1.496 10.540 1.00 80.56 94 TRP A O 1
ATOM 738 N N . GLU A 1 95 ? -1.983 3.285 10.813 1.00 77.75 95 GLU A N 1
ATOM 739 C CA . GLU A 1 95 ? -1.221 4.135 9.881 1.00 77.75 95 GLU A CA 1
ATOM 740 C C . GLU A 1 95 ? 0.263 4.256 10.273 1.00 77.75 95 GLU A C 1
ATOM 742 O O . GLU A 1 95 ? 1.142 4.145 9.414 1.00 77.75 95 GLU A O 1
ATOM 747 N N . ILE A 1 96 ? 0.553 4.438 11.564 1.00 76.00 96 ILE A N 1
ATOM 748 C CA . ILE A 1 96 ? 1.922 4.552 12.085 1.00 76.00 96 ILE A CA 1
ATOM 749 C C . ILE A 1 96 ? 2.666 3.219 11.959 1.00 76.00 96 ILE A C 1
ATOM 751 O O . ILE A 1 96 ? 3.759 3.181 11.397 1.00 76.00 96 ILE A O 1
ATOM 755 N N . ASP A 1 97 ? 2.074 2.128 12.451 1.00 76.75 97 ASP A N 1
ATOM 756 C CA . ASP A 1 97 ? 2.749 0.827 12.522 1.00 76.75 97 ASP A CA 1
ATOM 757 C C . ASP A 1 97 ? 2.905 0.177 11.142 1.00 76.75 97 ASP A C 1
ATOM 759 O O . ASP A 1 97 ? 3.884 -0.530 10.897 1.00 76.75 97 ASP A O 1
ATOM 763 N N . CYS A 1 98 ? 1.942 0.400 10.244 1.00 74.62 98 CYS A N 1
ATOM 764 C CA . CYS A 1 98 ? 1.858 -0.309 8.971 1.00 74.62 98 CYS A CA 1
ATOM 765 C C . CYS A 1 98 ? 2.269 0.511 7.775 1.00 74.62 98 CYS A C 1
ATOM 767 O O . CYS A 1 98 ? 3.014 0.024 6.926 1.00 74.62 98 CYS A O 1
ATOM 769 N N . ILE A 1 99 ? 1.746 1.723 7.662 1.00 70.94 99 ILE A N 1
ATOM 770 C CA . ILE A 1 99 ? 1.962 2.535 6.469 1.00 70.94 99 ILE A CA 1
ATOM 771 C C . ILE A 1 99 ? 3.231 3.371 6.629 1.00 70.94 99 ILE A C 1
ATOM 773 O O . ILE A 1 99 ? 3.882 3.676 5.628 1.00 70.94 99 ILE A O 1
ATOM 777 N N . ASN A 1 100 ? 3.606 3.692 7.876 1.00 64.12 100 ASN A N 1
ATOM 778 C CA . ASN A 1 100 ? 4.608 4.706 8.194 1.00 64.12 100 ASN A CA 1
ATOM 779 C C . ASN A 1 100 ? 4.301 6.002 7.423 1.00 64.12 100 ASN A C 1
ATOM 781 O O . ASN A 1 100 ? 5.178 6.617 6.811 1.00 64.12 100 ASN A O 1
ATOM 785 N N . GLY A 1 101 ? 3.007 6.344 7.365 1.00 56.03 101 GLY A N 1
ATOM 786 C CA . GLY A 1 101 ? 2.529 7.546 6.701 1.00 56.03 101 GLY A CA 1
ATOM 787 C C . GLY A 1 101 ? 3.133 8.773 7.370 1.00 56.03 101 GLY A C 1
ATOM 788 O O . GLY A 1 101 ? 3.278 8.814 8.593 1.00 56.03 101 GLY A O 1
ATOM 789 N N . GLY A 1 102 ? 3.504 9.772 6.573 1.00 54.72 102 GLY A N 1
ATOM 790 C CA . GLY A 1 102 ? 3.973 11.037 7.120 1.00 54.72 102 GLY A CA 1
ATOM 791 C C . GLY A 1 102 ? 2.922 11.633 8.058 1.00 54.72 102 GLY A C 1
ATOM 792 O O . GLY A 1 102 ? 1.722 11.618 7.750 1.00 54.72 102 GLY A O 1
ATOM 793 N N . VAL A 1 103 ? 3.375 12.127 9.215 1.00 61.19 103 VAL A N 1
ATOM 794 C CA . VAL A 1 103 ? 2.534 12.680 10.293 1.00 61.19 103 VAL A CA 1
ATOM 795 C C . VAL A 1 103 ? 1.588 13.760 9.762 1.00 61.19 103 VAL A C 1
ATOM 797 O O . VAL A 1 103 ? 0.457 13.891 10.225 1.00 61.19 103 VAL A O 1
ATOM 800 N N . GLU A 1 104 ? 2.024 14.488 8.738 1.00 59.56 104 GLU A N 1
ATOM 801 C CA . GLU A 1 104 ? 1.283 15.535 8.047 1.00 59.56 104 GLU A CA 1
ATOM 802 C C . GLU A 1 104 ? 0.010 15.048 7.339 1.00 59.56 104 GLU A C 1
ATOM 804 O O . GLU A 1 104 ? -0.897 15.842 7.118 1.00 59.56 104 GLU A O 1
ATOM 809 N N . THR A 1 105 ? -0.095 13.754 7.023 1.00 63.38 105 THR A N 1
ATOM 810 C CA . THR A 1 105 ? -1.255 13.178 6.315 1.00 63.38 105 THR A CA 1
ATOM 811 C C . THR A 1 105 ? -2.251 12.467 7.233 1.00 63.38 105 THR A C 1
ATOM 813 O O . THR A 1 105 ? -3.340 12.093 6.794 1.00 63.38 105 THR A O 1
ATOM 816 N N . LEU A 1 106 ? -1.906 12.279 8.512 1.00 68.56 106 LEU A N 1
ATOM 817 C CA . LEU A 1 106 ? -2.693 11.474 9.450 1.00 68.56 106 LEU A CA 1
ATOM 818 C C . LEU A 1 106 ? -4.068 12.080 9.752 1.00 68.56 106 LEU A C 1
ATOM 820 O O . LEU A 1 106 ? -5.049 11.345 9.868 1.00 68.56 106 LEU A O 1
ATOM 824 N N . VAL A 1 107 ? -4.157 13.411 9.846 1.00 70.94 107 VAL A N 1
ATOM 825 C CA . VAL A 1 107 ? -5.416 14.109 10.155 1.00 70.94 107 VAL A CA 1
ATOM 826 C C . VAL A 1 107 ? -6.448 13.874 9.053 1.00 70.94 107 VAL A C 1
ATOM 828 O O . VAL A 1 107 ? -7.532 13.361 9.336 1.00 70.94 107 VAL A O 1
ATOM 831 N N . ASP A 1 108 ? -6.091 14.153 7.801 1.00 68.62 108 ASP A N 1
ATOM 832 C CA . ASP A 1 108 ? -6.998 14.003 6.658 1.00 68.62 108 ASP A CA 1
ATOM 833 C C . ASP A 1 108 ? -7.429 12.544 6.462 1.00 68.62 108 ASP A C 1
ATOM 835 O O . ASP A 1 108 ? -8.612 12.254 6.266 1.00 68.62 108 ASP A O 1
ATOM 839 N N . ARG A 1 109 ? -6.489 11.599 6.598 1.00 71.94 109 ARG A N 1
ATOM 840 C CA . ARG A 1 109 ? -6.780 10.161 6.507 1.00 71.94 109 ARG A CA 1
ATOM 841 C C . ARG A 1 109 ? -7.731 9.696 7.608 1.00 71.94 109 ARG A C 1
ATOM 843 O O . ARG A 1 109 ? -8.653 8.929 7.335 1.00 71.94 109 ARG A O 1
ATOM 850 N N . SER A 1 110 ? -7.556 10.198 8.832 1.00 73.94 110 SER A N 1
ATOM 851 C CA . SER A 1 110 ? -8.421 9.841 9.960 1.00 73.94 110 SER A CA 1
ATOM 852 C C . SER A 1 110 ? -9.859 10.346 9.800 1.00 73.94 110 SER A C 1
ATOM 854 O O . SER A 1 110 ? -10.798 9.653 10.197 1.00 73.94 110 SER A O 1
ATOM 856 N N . ALA A 1 111 ? -10.046 11.510 9.169 1.00 71.75 111 ALA A N 1
ATOM 857 C CA . ALA A 1 111 ? -11.367 12.058 8.878 1.00 71.75 111 ALA A CA 1
ATOM 858 C C . ALA A 1 111 ? -12.120 11.198 7.851 1.00 71.75 111 ALA A C 1
ATOM 860 O O . ALA A 1 111 ? -13.298 10.893 8.043 1.00 71.75 111 ALA A O 1
ATOM 861 N N . VAL A 1 112 ? -11.432 10.750 6.794 1.00 73.81 112 VAL A N 1
ATOM 862 C CA . VAL A 1 112 ? -12.010 9.837 5.795 1.00 73.81 112 VAL A CA 1
ATOM 863 C C . VAL A 1 112 ? -12.334 8.479 6.418 1.00 73.81 112 VAL A C 1
ATOM 865 O O . VAL A 1 112 ? -13.429 7.962 6.201 1.00 73.81 112 VAL A O 1
ATOM 868 N N . PHE A 1 113 ? -11.430 7.922 7.233 1.00 76.56 113 PHE A N 1
ATOM 869 C CA . PHE A 1 113 ? -11.663 6.649 7.920 1.00 76.56 113 PHE A CA 1
ATOM 870 C C . PHE A 1 113 ? -12.955 6.665 8.744 1.00 76.56 113 PHE A C 1
ATOM 872 O O . PHE A 1 113 ? -13.765 5.752 8.607 1.00 76.56 113 PHE A O 1
ATOM 879 N N . GLY A 1 114 ? -13.180 7.714 9.543 1.00 70.12 114 GLY A N 1
ATOM 880 C CA . GLY A 1 114 ? -14.384 7.825 10.369 1.00 70.12 114 GLY A CA 1
ATOM 881 C C . GLY A 1 114 ? -15.678 7.791 9.549 1.00 70.12 114 GLY A C 1
ATOM 882 O O . GLY A 1 114 ? -16.613 7.076 9.906 1.00 70.12 114 GLY A O 1
ATOM 883 N N . VAL A 1 115 ? -15.716 8.507 8.419 1.00 73.56 115 VAL A N 1
ATOM 884 C CA . VAL A 1 115 ? -16.874 8.520 7.507 1.00 73.56 115 VAL A CA 1
ATOM 885 C C . VAL A 1 115 ? -17.091 7.149 6.865 1.00 73.56 115 VAL A C 1
ATOM 887 O O . VAL A 1 115 ? -18.214 6.647 6.842 1.00 73.56 115 VAL A O 1
ATOM 890 N N . VAL A 1 116 ? -16.023 6.521 6.365 1.00 71.56 116 VAL A N 1
ATOM 891 C CA . VAL A 1 116 ? -16.116 5.215 5.699 1.00 71.56 116 VAL A CA 1
ATOM 892 C C . VAL A 1 116 ? -16.534 4.130 6.686 1.00 71.56 116 VAL A C 1
ATOM 894 O O . VAL A 1 116 ? -17.454 3.374 6.384 1.00 71.56 116 VAL A O 1
ATOM 897 N N . TYR A 1 117 ? -15.925 4.073 7.872 1.00 75.75 117 TYR A N 1
ATOM 898 C CA . TYR A 1 117 ? -16.217 3.049 8.874 1.00 75.75 117 TYR A CA 1
ATOM 899 C C . TYR A 1 117 ? -17.695 3.053 9.286 1.00 75.75 117 TYR A C 1
ATOM 901 O O . TYR A 1 117 ? -18.306 1.989 9.341 1.00 75.75 117 TYR A O 1
ATOM 909 N N . GLN A 1 118 ? -18.277 4.241 9.495 1.00 75.75 118 GLN A N 1
ATOM 910 C CA . GLN A 1 118 ? -19.704 4.422 9.805 1.00 75.75 118 GLN A CA 1
ATOM 911 C C . GLN A 1 118 ? -20.643 4.067 8.645 1.00 75.75 118 GLN A C 1
ATOM 913 O O . GLN A 1 118 ? -21.831 3.869 8.859 1.00 75.75 118 GLN A O 1
ATOM 918 N N . SER A 1 119 ? -20.148 4.051 7.407 1.00 73.12 119 SER A N 1
ATOM 919 C CA . SER A 1 119 ? -20.972 3.750 6.230 1.00 73.12 119 SER A CA 1
ATOM 920 C C . SER A 1 119 ? -21.085 2.252 5.929 1.00 73.12 119 SER A C 1
ATOM 922 O O . SER A 1 119 ? -21.979 1.845 5.187 1.00 73.12 119 SER A O 1
ATOM 924 N N . ILE A 1 120 ? -20.177 1.441 6.481 1.00 74.50 120 ILE A N 1
ATOM 925 C CA . ILE A 1 120 ? -20.076 -0.004 6.219 1.00 74.50 120 ILE A CA 1
ATOM 926 C C . ILE A 1 120 ? -20.386 -0.874 7.449 1.00 74.50 120 ILE A C 1
ATOM 928 O O . ILE A 1 120 ? -20.397 -2.098 7.322 1.00 74.50 120 ILE A O 1
ATOM 932 N N . HIS A 1 121 ? -20.650 -0.256 8.603 1.00 67.50 121 HIS A N 1
ATOM 933 C CA . HIS A 1 121 ? -21.102 -0.888 9.848 1.00 67.50 121 HIS A CA 1
ATOM 934 C C . HIS A 1 121 ? -22.375 -0.203 10.343 1.00 67.50 121 HIS A C 1
ATOM 936 O O . HIS A 1 121 ? -23.227 -0.912 10.922 1.00 67.50 121 HIS A O 1
#

Foldseek 3Di:
DDDDPDDPPFQQLPVHNPDHVLLQAPPVLLVVVCVVPVVSVVQVVVDDPPDDSCVSCVVVVNNNVSSVCQCCPPVCNVVLNVPDDLDLVSVLVNCCVRRVDDPVRSVVVSVVSNVVVVVVD

pLDDT: mean 70.63, std 19.78, range [22.75, 96.94]

Sequence (121 aa):
MLFESGNLRYNHNLVHANQGTRSMLPQPSLEKFISANPDIQTLVATYPTDTLLVDILITNHLDFLPGAWWTVSGPNCPDRAAALDGTTTTFLQWEIDCINGGVETLVDRSAVFGVVYQSIH

Organism: NCBI:txid64522